Protein AF-A0A7C2B8Q5-F1 (afdb_monomer_lite)

Foldseek 3Di:
DDLVLLLVLLVVQLVCLVVDDPVLNVLVLVLLVQLLVLLVVLLVQLCVQLVDDDRQLVSLLVSLLVSLVSLVVSLVVSVVSDDPSNSVSSPVVSVVSNVLSVCSVVVPPVSNVCSVVVSVSSVSSSVSSVVRNVD

pLDDT: mean 74.03, std 10.32, range [45.94, 89.06]

Structure (mmCIF, N/CA/C/O backbone):
data_AF-A0A7C2B8Q5-F1
#
_entry.id   AF-A0A7C2B8Q5-F1
#
loop_
_atom_site.group_PDB
_atom_site.id
_atom_site.type_symbol
_atom_site.label_atom_id
_atom_site.label_alt_id
_atom_site.label_comp_id
_atom_site.label_asym_id
_atom_site.label_entity_id
_atom_site.label_seq_id
_atom_site.pdbx_PDB_ins_code
_atom_site.Cartn_x
_atom_site.Cartn_y
_atom_site.Cartn_z
_atom_site.occupancy
_atom_site.B_iso_or_equiv
_atom_site.auth_seq_id
_atom_site.auth_comp_id
_atom_site.auth_asym_id
_atom_site.auth_atom_id
_atom_site.pdbx_PDB_model_num
ATOM 1 N N . MET A 1 1 ? 10.784 12.746 4.160 1.00 52.09 1 MET A N 1
ATOM 2 C CA . MET A 1 1 ? 10.184 11.591 4.860 1.00 52.09 1 MET A CA 1
ATOM 3 C C . MET A 1 1 ? 10.426 10.365 4.010 1.00 52.09 1 MET A C 1
ATOM 5 O O . MET A 1 1 ? 9.888 10.280 2.911 1.00 52.09 1 MET A O 1
ATOM 9 N N . ASP A 1 2 ? 11.326 9.531 4.482 1.00 61.84 2 ASP A N 1
ATOM 10 C CA . ASP A 1 2 ? 11.703 8.234 3.935 1.00 61.84 2 ASP A CA 1
ATOM 11 C C . ASP A 1 2 ? 10.644 7.167 4.276 1.00 61.84 2 ASP A C 1
ATOM 13 O O . ASP A 1 2 ? 9.681 7.418 5.007 1.00 61.84 2 ASP A O 1
ATOM 17 N N . ILE A 1 3 ? 10.801 5.972 3.712 1.00 58.88 3 ILE A N 1
ATOM 18 C CA . ILE A 1 3 ? 9.930 4.818 3.981 1.00 58.88 3 ILE A CA 1
ATOM 19 C C . ILE A 1 3 ? 10.077 4.294 5.410 1.00 58.88 3 ILE A C 1
ATOM 21 O O . ILE A 1 3 ? 9.139 3.707 5.951 1.00 58.88 3 ILE A O 1
ATOM 25 N N . GLU A 1 4 ? 11.192 4.586 6.073 1.00 61.72 4 GLU A N 1
ATOM 26 C CA . GLU A 1 4 ? 11.342 4.297 7.497 1.00 61.72 4 GLU A CA 1
ATOM 27 C C . GLU A 1 4 ? 10.398 5.165 8.346 1.00 61.72 4 GLU A C 1
ATOM 29 O O . GLU A 1 4 ? 9.730 4.651 9.245 1.00 61.72 4 GLU A O 1
ATOM 34 N N . GLY A 1 5 ? 10.209 6.441 7.989 1.00 68.19 5 GLY A N 1
ATOM 35 C CA . GLY A 1 5 ? 9.168 7.287 8.578 1.00 68.19 5 GLY A CA 1
ATOM 36 C C . GLY A 1 5 ? 7.751 6.737 8.369 1.00 68.19 5 GLY A C 1
ATOM 37 O O . GLY A 1 5 ? 6.936 6.771 9.291 1.00 68.19 5 GLY A O 1
ATOM 38 N N . LEU A 1 6 ? 7.462 6.151 7.199 1.00 64.94 6 LEU A N 1
ATOM 39 C CA . LEU A 1 6 ? 6.192 5.451 6.952 1.00 64.94 6 LEU A CA 1
ATOM 40 C C . LEU A 1 6 ? 6.037 4.244 7.885 1.00 64.94 6 LEU A C 1
ATOM 42 O O . LEU A 1 6 ? 5.012 4.108 8.550 1.00 64.94 6 LEU A O 1
ATOM 46 N N . ARG A 1 7 ? 7.064 3.397 7.997 1.00 65.81 7 ARG A N 1
ATOM 47 C CA . ARG A 1 7 ? 7.061 2.229 8.892 1.00 65.81 7 ARG A CA 1
ATOM 48 C C . ARG A 1 7 ? 6.865 2.605 10.356 1.00 65.81 7 ARG A C 1
ATOM 50 O O . ARG A 1 7 ? 6.158 1.893 11.066 1.00 65.81 7 ARG A O 1
ATOM 57 N N . GLN A 1 8 ? 7.449 3.711 10.812 1.00 71.44 8 GLN A N 1
ATOM 58 C CA . GLN A 1 8 ? 7.247 4.204 12.174 1.00 71.44 8 GLN A CA 1
ATOM 59 C C . GLN A 1 8 ? 5.809 4.671 12.415 1.00 71.44 8 GLN A C 1
ATOM 61 O O . GLN A 1 8 ? 5.236 4.315 13.442 1.00 71.44 8 GLN A O 1
ATOM 66 N N . ILE A 1 9 ? 5.199 5.388 11.462 1.00 71.38 9 ILE A N 1
ATOM 67 C CA . ILE A 1 9 ? 3.776 5.767 11.532 1.00 71.38 9 ILE A CA 1
ATOM 68 C C . ILE A 1 9 ? 2.900 4.513 11.614 1.00 71.38 9 ILE A C 1
ATOM 70 O O . ILE A 1 9 ? 2.015 4.441 12.463 1.00 71.38 9 ILE A O 1
ATOM 74 N N . PHE A 1 10 ? 3.195 3.501 10.794 1.00 67.06 10 PHE A N 1
ATOM 75 C CA . PHE A 1 10 ? 2.520 2.206 10.850 1.00 67.06 10 PHE A CA 1
ATOM 76 C C . PHE A 1 10 ? 2.675 1.539 12.219 1.00 67.06 10 PHE A C 1
ATOM 78 O O . PHE A 1 10 ? 1.675 1.238 12.858 1.00 67.06 10 PHE A O 1
ATOM 85 N N . ARG A 1 11 ? 3.899 1.372 12.730 1.00 68.44 11 ARG A N 1
ATOM 86 C CA . ARG A 1 11 ? 4.138 0.783 14.062 1.00 68.44 11 ARG A CA 1
ATOM 87 C C . ARG A 1 11 ? 3.438 1.551 15.186 1.00 68.44 11 ARG A C 1
ATOM 89 O O . ARG A 1 11 ? 2.948 0.939 16.132 1.00 68.44 11 ARG A O 1
ATOM 96 N N . PHE A 1 12 ? 3.377 2.876 15.089 1.00 73.81 12 PHE A N 1
ATOM 97 C CA . PHE A 1 12 ? 2.726 3.724 16.083 1.00 73.81 12 PHE A CA 1
ATOM 98 C C . PHE A 1 12 ? 1.194 3.619 16.043 1.00 73.81 12 PHE A C 1
ATOM 100 O O . PHE A 1 12 ? 0.550 3.517 17.081 1.00 73.81 12 PHE A O 1
ATOM 107 N N . GLU A 1 13 ? 0.590 3.588 14.857 1.00 68.94 13 GLU A N 1
ATOM 108 C CA . GLU A 1 13 ? -0.845 3.310 14.693 1.00 68.94 13 GLU A CA 1
ATOM 109 C C . GLU A 1 13 ? -1.229 1.948 15.281 1.00 68.94 13 GLU A C 1
ATOM 111 O O . GLU A 1 13 ? -2.262 1.794 15.934 1.00 68.94 13 GLU A O 1
ATOM 116 N N . VAL A 1 14 ? -0.351 0.965 15.098 1.00 63.38 14 VAL A N 1
ATOM 117 C CA . VAL A 1 14 ? -0.533 -0.409 15.571 1.00 63.38 14 VAL A CA 1
ATOM 118 C C . VAL A 1 14 ? -0.438 -0.508 17.078 1.00 63.38 14 VAL A C 1
ATOM 120 O O . VAL A 1 14 ? -1.266 -1.173 17.693 1.00 63.38 14 VAL A O 1
ATOM 123 N N . SER A 1 15 ? 0.519 0.174 17.705 1.00 67.19 15 SER A N 1
ATOM 124 C CA . SER A 1 15 ? 0.621 0.167 19.167 1.00 67.19 15 SER A CA 1
ATOM 125 C C . SER A 1 15 ? -0.621 0.775 19.828 1.00 67.19 15 SER A C 1
ATOM 127 O O . SER A 1 15 ? -1.020 0.357 20.916 1.00 67.19 15 SER A O 1
ATOM 129 N N . ARG A 1 16 ? -1.297 1.707 19.145 1.00 72.19 16 ARG A N 1
ATOM 130 C CA . ARG A 1 16 ? -2.549 2.320 19.609 1.00 72.19 16 ARG A CA 1
ATOM 131 C C . ARG A 1 16 ? -3.785 1.449 19.375 1.00 72.19 16 ARG A C 1
ATOM 133 O O . ARG A 1 16 ? -4.798 1.661 20.042 1.00 72.19 16 ARG A O 1
ATOM 140 N N . TYR A 1 17 ? -3.698 0.441 18.505 1.00 67.81 17 TYR A N 1
ATOM 141 C CA . TYR A 1 17 ? -4.804 -0.459 18.163 1.00 67.81 17 TYR A CA 1
ATOM 142 C C . TYR A 1 17 ? -5.418 -1.145 19.394 1.00 67.81 17 TYR A C 1
ATOM 144 O O . TYR A 1 17 ? -6.642 -1.216 19.521 1.00 67.81 17 TYR A O 1
ATOM 152 N N . ALA A 1 18 ? -4.590 -1.578 20.351 1.00 67.75 18 ALA A N 1
ATOM 153 C CA . ALA A 1 18 ? -5.044 -2.229 21.584 1.00 67.75 18 ALA A CA 1
ATOM 154 C C . ALA A 1 18 ? -6.014 -1.358 22.410 1.00 67.75 18 ALA A C 1
ATOM 156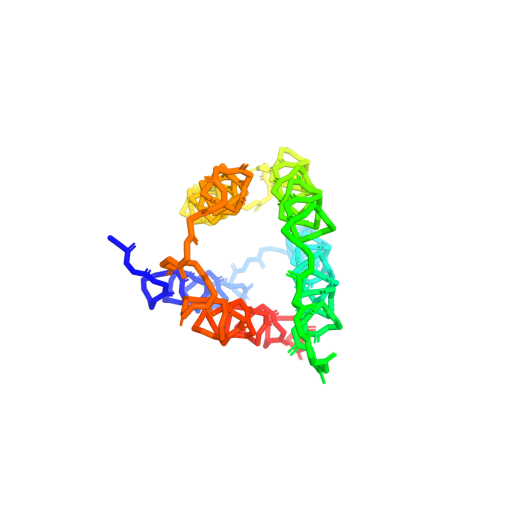 O O . ALA A 1 18 ? -6.924 -1.886 23.048 1.00 67.75 18 ALA A O 1
ATOM 157 N N . TYR A 1 19 ? -5.863 -0.033 22.327 1.00 73.81 19 TYR A N 1
ATOM 158 C CA . TYR A 1 19 ? -6.623 0.966 23.084 1.00 73.81 19 TYR A CA 1
ATOM 159 C C . TYR A 1 19 ? -7.823 1.535 22.313 1.00 73.81 19 TYR A C 1
ATOM 161 O O . TYR A 1 19 ? -8.444 2.499 22.757 1.00 73.81 19 TYR A O 1
ATOM 169 N N . THR A 1 20 ? -8.134 0.972 21.143 1.00 74.88 20 THR A N 1
ATOM 170 C CA . THR A 1 20 ? -9.243 1.424 20.294 1.00 74.88 20 THR A CA 1
ATOM 171 C C . THR A 1 20 ? -10.517 0.637 20.622 1.00 74.88 20 THR A C 1
ATOM 173 O O . THR A 1 20 ? -10.444 -0.538 20.993 1.00 74.88 20 THR A O 1
ATOM 176 N N . ASP A 1 21 ? -11.689 1.261 20.503 1.00 82.88 21 ASP A N 1
ATOM 177 C CA . ASP A 1 21 ? -12.978 0.593 20.710 1.00 82.88 21 ASP A CA 1
ATOM 178 C C . ASP A 1 21 ? -13.213 -0.539 19.686 1.00 82.88 21 ASP A C 1
ATOM 180 O O . ASP A 1 21 ? -12.671 -0.519 18.578 1.00 82.88 21 ASP A O 1
ATOM 184 N N . GLU A 1 22 ? -14.004 -1.552 20.055 1.00 79.62 22 GLU A N 1
ATOM 185 C CA . GLU A 1 22 ? -14.200 -2.767 19.241 1.00 79.62 22 GLU A CA 1
ATOM 186 C C . GLU A 1 22 ? -14.828 -2.491 17.864 1.00 79.62 22 GLU A C 1
ATOM 188 O O . GLU A 1 22 ? -14.465 -3.121 16.866 1.00 79.62 22 GLU A O 1
ATOM 193 N N . GLU A 1 23 ? -15.721 -1.506 17.766 1.00 79.19 23 GLU A N 1
ATOM 194 C CA . GLU A 1 23 ? -16.351 -1.152 16.493 1.00 79.19 23 GLU A CA 1
ATOM 195 C C . GLU A 1 23 ? -15.333 -0.533 15.522 1.00 79.19 23 GLU A C 1
ATOM 197 O O . GLU A 1 23 ? -15.275 -0.878 14.334 1.00 79.19 23 GLU A O 1
ATOM 202 N N . ARG A 1 24 ? -14.469 0.347 16.030 1.00 77.50 24 ARG A N 1
ATOM 203 C CA . ARG A 1 24 ? -13.379 0.949 15.264 1.00 77.50 24 ARG A CA 1
ATOM 204 C C . ARG A 1 24 ? -12.276 -0.055 14.939 1.00 77.50 24 ARG A C 1
ATOM 206 O O . ARG A 1 24 ? -11.754 -0.021 13.824 1.00 77.50 24 ARG A O 1
ATOM 213 N N . LYS A 1 25 ? -11.975 -0.995 15.838 1.00 77.69 25 LYS A N 1
ATOM 214 C CA . LYS A 1 25 ? -11.049 -2.115 15.592 1.00 77.69 25 LYS A CA 1
ATOM 215 C C . LYS A 1 25 ? -11.465 -2.959 14.391 1.00 77.69 25 LYS A C 1
ATOM 217 O O . LYS A 1 25 ? -10.636 -3.247 13.528 1.00 77.69 25 LYS A O 1
ATOM 222 N N . LEU A 1 26 ? -12.750 -3.303 14.275 1.00 79.62 26 LEU A N 1
ATOM 223 C CA . LEU A 1 26 ? -13.276 -4.053 13.127 1.00 79.62 26 LEU A CA 1
ATOM 224 C C . LEU A 1 26 ? -13.100 -3.290 11.804 1.00 79.62 26 LEU A C 1
ATOM 226 O O . LEU A 1 26 ? -12.659 -3.870 10.806 1.00 79.62 26 LEU A O 1
ATOM 230 N N . LYS A 1 27 ? -13.393 -1.983 11.797 1.00 81.31 27 LYS A N 1
ATOM 231 C CA . LYS A 1 27 ? -13.216 -1.112 10.620 1.00 81.31 27 LYS A CA 1
ATOM 232 C C . LYS A 1 27 ? -11.738 -0.998 10.226 1.00 81.31 27 LYS A C 1
ATOM 234 O O . LYS A 1 27 ? -11.414 -1.153 9.049 1.00 81.31 27 LYS A O 1
ATOM 239 N N . LEU A 1 28 ? -10.848 -0.817 11.204 1.00 78.50 28 LEU A N 1
ATOM 240 C CA . LEU A 1 28 ? -9.397 -0.759 11.004 1.00 78.50 28 LEU A CA 1
ATOM 241 C C . LEU A 1 28 ? -8.827 -2.082 10.485 1.00 78.50 28 LEU A C 1
ATOM 243 O O . LEU A 1 28 ? -8.085 -2.076 9.508 1.00 78.50 28 LEU A O 1
ATOM 247 N N . ARG A 1 29 ? -9.220 -3.229 11.053 1.00 79.62 29 ARG A N 1
ATOM 248 C CA . ARG A 1 29 ? -8.803 -4.553 10.554 1.00 79.62 29 ARG A CA 1
ATOM 249 C C . ARG A 1 29 ? -9.185 -4.756 9.095 1.00 79.62 29 ARG A C 1
ATOM 251 O O . ARG A 1 29 ? -8.380 -5.269 8.319 1.00 79.62 29 ARG A O 1
ATOM 258 N N . LYS A 1 30 ? -10.402 -4.359 8.714 1.00 84.00 30 LYS A N 1
ATOM 259 C CA . LYS A 1 30 ? -10.857 -4.444 7.323 1.00 84.00 30 LYS A CA 1
ATOM 260 C C . LYS A 1 30 ? -10.018 -3.546 6.410 1.00 84.00 30 LYS A C 1
ATOM 262 O O . LYS A 1 30 ? -9.571 -4.020 5.370 1.00 84.00 30 LYS A O 1
ATOM 267 N N . ALA A 1 31 ? -9.773 -2.302 6.822 1.00 82.81 31 ALA A N 1
ATOM 268 C CA . ALA A 1 31 ? -8.945 -1.357 6.077 1.00 82.81 31 ALA A CA 1
ATOM 269 C C . ALA A 1 31 ? -7.515 -1.886 5.884 1.00 82.81 31 ALA A C 1
ATOM 271 O O . ALA A 1 31 ? -7.039 -1.991 4.756 1.00 82.81 31 ALA A O 1
ATOM 272 N N . TYR A 1 32 ? -6.855 -2.302 6.967 1.00 81.38 32 TYR A N 1
ATOM 273 C CA . TYR A 1 32 ? -5.477 -2.785 6.918 1.00 81.38 32 TYR A CA 1
ATOM 274 C C . TYR A 1 32 ? -5.317 -4.045 6.078 1.00 81.38 32 TYR A C 1
ATOM 276 O O . TYR A 1 32 ? -4.392 -4.101 5.276 1.00 81.38 32 TYR A O 1
ATOM 284 N N . ARG A 1 33 ? -6.239 -5.013 6.172 1.00 83.19 33 ARG A N 1
ATOM 285 C CA . ARG A 1 33 ? -6.204 -6.211 5.313 1.00 83.19 33 ARG A CA 1
ATOM 286 C C . ARG A 1 33 ? -6.288 -5.865 3.830 1.00 83.19 33 ARG A C 1
ATOM 288 O O . ARG A 1 33 ? -5.598 -6.473 3.019 1.00 83.19 33 ARG A O 1
ATOM 295 N N . GLN A 1 34 ? -7.136 -4.907 3.473 1.00 85.88 34 GLN A N 1
ATOM 296 C CA . GLN A 1 34 ? -7.346 -4.536 2.079 1.00 85.88 34 GLN A CA 1
ATOM 297 C C . GLN A 1 34 ? -6.151 -3.752 1.508 1.00 85.88 34 GLN A C 1
ATOM 299 O O . GLN A 1 34 ? -5.705 -4.005 0.385 1.00 85.88 34 GLN A O 1
ATOM 304 N N . ILE A 1 35 ? -5.572 -2.859 2.314 1.00 82.94 35 ILE A N 1
ATOM 305 C CA . ILE A 1 35 ? -4.342 -2.133 1.973 1.00 82.94 35 ILE A CA 1
ATOM 306 C C . ILE A 1 35 ? -3.164 -3.111 1.849 1.00 82.94 35 ILE A C 1
ATOM 308 O O . ILE A 1 35 ? -2.417 -3.058 0.875 1.00 82.94 35 ILE A O 1
ATOM 312 N N . GLU A 1 36 ? -3.026 -4.054 2.783 1.00 83.50 36 GLU A N 1
ATOM 313 C CA . GLU A 1 36 ? -2.003 -5.103 2.736 1.00 83.50 36 GLU A CA 1
ATOM 314 C C . GLU A 1 36 ? -2.144 -5.978 1.482 1.00 83.50 36 GLU A C 1
ATOM 316 O O . GLU A 1 36 ? -1.147 -6.259 0.819 1.00 83.50 36 GLU A O 1
ATOM 321 N N . ALA A 1 37 ? -3.367 -6.381 1.122 1.00 85.62 37 ALA A N 1
ATOM 322 C CA . ALA A 1 37 ? -3.627 -7.159 -0.088 1.00 85.62 37 ALA A CA 1
ATOM 323 C C . ALA A 1 37 ? -3.203 -6.400 -1.355 1.00 85.62 37 ALA A C 1
ATOM 325 O O . ALA A 1 37 ? -2.548 -6.976 -2.224 1.00 85.62 37 ALA A O 1
ATOM 326 N N . THR A 1 38 ? -3.500 -5.099 -1.420 1.00 85.81 38 THR A N 1
ATOM 327 C CA . THR A 1 38 ? -3.092 -4.223 -2.530 1.00 85.81 38 THR A CA 1
ATOM 328 C C . THR A 1 38 ? -1.570 -4.138 -2.642 1.00 85.81 38 THR A C 1
ATOM 330 O O . THR A 1 38 ? -1.009 -4.294 -3.729 1.00 85.81 38 THR A O 1
ATOM 333 N N . LEU A 1 39 ? -0.869 -3.951 -1.520 1.00 81.69 39 LEU A N 1
ATOM 334 C CA . LEU A 1 39 ? 0.595 -3.900 -1.514 1.00 81.69 39 LEU A CA 1
ATOM 335 C C . LEU A 1 39 ? 1.222 -5.253 -1.841 1.00 81.69 39 LEU A C 1
ATOM 337 O O . LEU A 1 39 ? 2.198 -5.309 -2.581 1.00 81.69 39 LEU A O 1
ATOM 341 N N . ARG A 1 40 ? 0.650 -6.351 -1.341 1.00 83.62 40 ARG A N 1
ATOM 342 C CA . ARG A 1 40 ? 1.105 -7.709 -1.652 1.00 83.62 40 ARG A CA 1
ATOM 343 C C . ARG A 1 40 ? 1.010 -7.994 -3.145 1.00 83.62 40 ARG A C 1
ATOM 345 O O . ARG A 1 40 ? 1.969 -8.514 -3.707 1.00 83.62 40 ARG A O 1
ATOM 352 N N . GLU A 1 41 ? -0.113 -7.656 -3.771 1.00 84.75 41 GLU A N 1
ATOM 353 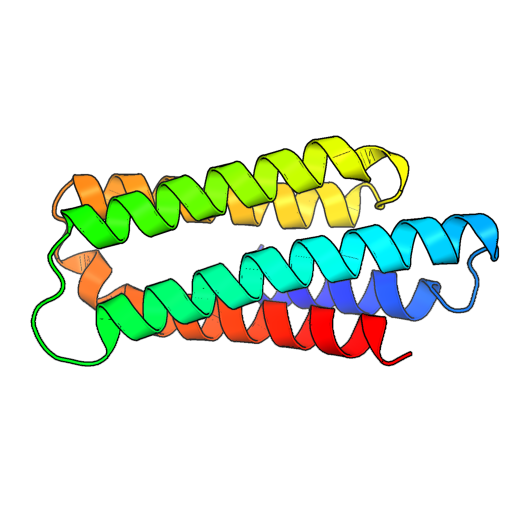C CA . GLU A 1 41 ? -0.272 -7.846 -5.212 1.00 84.75 41 GLU A CA 1
ATOM 354 C C . GLU A 1 41 ? 0.669 -6.931 -5.995 1.00 84.75 41 GLU A C 1
ATOM 356 O O . GLU A 1 41 ? 1.311 -7.389 -6.933 1.00 84.75 41 GLU A O 1
ATOM 361 N N . THR A 1 42 ? 0.850 -5.685 -5.554 1.00 80.81 42 THR A N 1
ATOM 362 C CA . THR A 1 42 ? 1.823 -4.756 -6.149 1.00 80.81 42 THR A CA 1
ATOM 363 C C . THR A 1 42 ? 3.239 -5.333 -6.124 1.00 80.81 42 THR A C 1
ATOM 365 O O . THR A 1 42 ? 3.892 -5.397 -7.160 1.00 80.81 42 THR A O 1
ATOM 368 N N . VAL A 1 43 ? 3.706 -5.823 -4.971 1.00 80.12 43 VAL A N 1
ATOM 369 C CA . VAL A 1 43 ? 5.033 -6.448 -4.851 1.00 80.12 43 VAL A CA 1
ATOM 370 C C . VAL A 1 43 ? 5.135 -7.692 -5.729 1.00 80.12 43 VAL A C 1
ATOM 372 O O . VAL A 1 43 ? 6.129 -7.857 -6.430 1.00 80.12 43 VAL A O 1
ATOM 375 N N . ARG A 1 44 ? 4.106 -8.550 -5.736 1.00 80.31 44 ARG A N 1
ATOM 376 C CA . ARG A 1 44 ? 4.078 -9.759 -6.571 1.00 80.31 44 ARG A CA 1
ATOM 377 C C . ARG A 1 44 ? 4.206 -9.413 -8.053 1.00 80.31 44 ARG A C 1
ATOM 379 O O . ARG A 1 44 ? 4.998 -10.034 -8.749 1.00 80.31 44 ARG A O 1
ATOM 386 N N . GLN A 1 45 ? 3.457 -8.421 -8.526 1.00 77.31 45 GLN A N 1
ATOM 387 C CA . GLN A 1 45 ? 3.491 -7.972 -9.917 1.00 77.31 45 GLN A CA 1
ATOM 388 C C . GLN A 1 45 ? 4.840 -7.340 -10.280 1.00 77.31 45 GLN A C 1
ATOM 390 O O . GLN A 1 45 ? 5.373 -7.622 -11.351 1.00 77.31 45 GLN A O 1
ATOM 395 N N . LEU A 1 46 ? 5.443 -6.560 -9.376 1.00 72.94 46 LEU A N 1
ATOM 396 C CA . LEU A 1 46 ? 6.785 -5.998 -9.568 1.00 72.94 46 LEU A CA 1
ATOM 397 C C . LEU A 1 46 ? 7.866 -7.088 -9.619 1.00 72.94 46 LEU A C 1
ATOM 399 O O . LEU A 1 46 ? 8.735 -7.046 -10.483 1.00 72.94 46 LEU A O 1
ATOM 403 N N . GLN A 1 47 ? 7.786 -8.098 -8.748 1.00 73.12 47 GLN A N 1
ATOM 404 C CA . GLN A 1 47 ? 8.705 -9.243 -8.739 1.00 73.12 47 GLN A CA 1
ATOM 405 C C . GLN A 1 47 ? 8.549 -10.126 -9.979 1.00 73.12 47 GLN A C 1
ATOM 407 O O . GLN A 1 47 ? 9.548 -10.560 -10.540 1.00 73.12 47 GLN A O 1
ATOM 412 N N . LEU A 1 48 ? 7.317 -10.373 -10.434 1.00 70.38 48 LEU A N 1
ATOM 413 C CA . LEU A 1 48 ? 7.063 -11.090 -11.688 1.00 70.38 48 LEU A CA 1
ATOM 414 C C . LEU A 1 48 ? 7.580 -10.304 -12.894 1.00 70.38 48 LEU A C 1
ATOM 416 O O . LEU A 1 48 ? 8.136 -10.896 -13.813 1.00 70.38 48 LEU A O 1
ATOM 420 N N . SER A 1 49 ? 7.445 -8.978 -12.858 1.00 64.31 49 SER A N 1
ATOM 421 C CA . SER A 1 49 ? 7.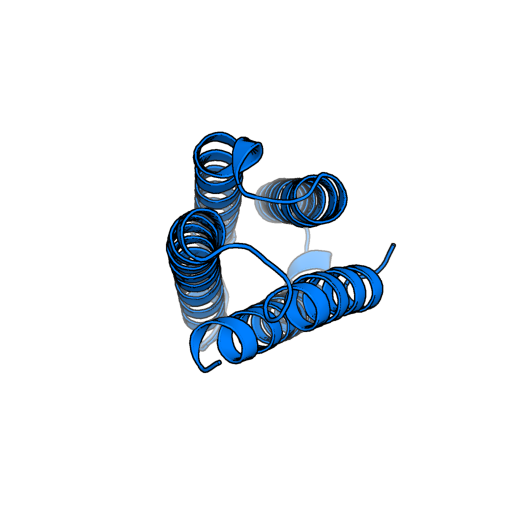973 -8.100 -13.900 1.00 64.31 49 SER A CA 1
ATOM 422 C C . SER A 1 49 ? 9.504 -8.044 -13.885 1.00 64.31 49 SER A C 1
ATOM 424 O O . SER A 1 49 ? 10.085 -7.900 -14.947 1.00 64.31 49 SER A O 1
ATOM 426 N N . GLY A 1 50 ? 10.163 -8.188 -12.724 1.00 55.53 50 GLY A N 1
ATOM 427 C CA . GLY A 1 50 ? 11.627 -8.116 -12.576 1.00 55.53 50 GLY A CA 1
ATOM 428 C C . GLY A 1 50 ? 12.380 -9.443 -12.429 1.00 55.53 50 GLY A C 1
ATOM 429 O O . GLY A 1 50 ? 13.602 -9.435 -12.312 1.00 55.53 50 GLY A O 1
ATOM 430 N N . GLY A 1 51 ? 11.685 -10.582 -12.424 1.00 46.38 51 GLY A N 1
ATOM 431 C CA . GLY A 1 51 ? 12.241 -11.886 -12.042 1.00 46.38 51 GLY A CA 1
ATOM 432 C C . GLY A 1 51 ? 12.976 -12.674 -13.132 1.00 46.38 51 GLY A C 1
ATOM 433 O O . GLY A 1 51 ? 13.425 -13.784 -12.855 1.00 46.38 51 GLY A O 1
ATOM 434 N N . GLY A 1 52 ? 13.117 -12.162 -14.358 1.00 45.94 52 GLY A N 1
ATOM 435 C CA . GLY A 1 52 ? 13.778 -12.926 -15.420 1.00 45.94 52 GLY A CA 1
ATOM 436 C C . GLY A 1 52 ? 13.941 -12.176 -16.735 1.00 45.94 52 GLY A C 1
ATOM 437 O O . GLY A 1 52 ? 13.105 -12.299 -17.621 1.00 45.94 52 GLY A O 1
ATOM 438 N N . GLY A 1 53 ? 15.059 -11.461 -16.886 1.00 52.00 53 GLY A N 1
ATOM 439 C CA . GLY A 1 53 ? 15.420 -10.792 -18.139 1.00 52.00 53 GLY A CA 1
ATOM 440 C C . GLY A 1 53 ? 14.632 -9.507 -18.415 1.00 52.00 53 GLY A C 1
ATOM 441 O O . GLY A 1 53 ? 13.618 -9.236 -17.786 1.00 52.00 53 GLY A O 1
ATOM 442 N N . TYR A 1 54 ? 15.179 -8.700 -19.328 1.00 51.88 54 TYR A N 1
ATOM 443 C CA . TYR A 1 54 ? 14.718 -7.380 -19.779 1.00 51.88 54 TYR A CA 1
ATOM 444 C C . TYR A 1 54 ? 13.224 -7.094 -19.529 1.00 51.88 54 TYR A C 1
ATOM 446 O O . TYR A 1 54 ? 12.354 -7.673 -20.179 1.00 51.88 54 TYR A O 1
ATOM 454 N N . ILE A 1 55 ? 12.934 -6.176 -18.602 1.00 57.62 55 ILE A N 1
ATOM 455 C CA . ILE A 1 55 ? 11.566 -5.750 -18.289 1.00 57.62 55 ILE A CA 1
ATOM 456 C C . ILE A 1 55 ? 11.118 -4.775 -19.379 1.00 57.62 55 ILE A C 1
ATOM 458 O O . ILE A 1 55 ? 11.734 -3.716 -19.524 1.00 57.62 55 ILE A O 1
ATOM 462 N N . PRO A 1 56 ? 10.046 -5.052 -20.135 1.00 63.84 56 PRO A N 1
ATOM 463 C CA . PRO A 1 56 ? 9.485 -4.038 -21.004 1.00 63.84 56 PRO A CA 1
ATOM 464 C C . PRO A 1 56 ? 8.883 -2.931 -20.123 1.00 63.84 56 PRO A C 1
ATOM 466 O O . PRO A 1 56 ? 8.066 -3.195 -19.240 1.00 63.84 56 PRO A O 1
ATOM 469 N N . TYR A 1 57 ? 9.285 -1.682 -20.361 1.00 66.06 57 TYR A N 1
ATOM 470 C CA . TYR A 1 57 ? 8.842 -0.520 -19.580 1.00 66.06 57 TYR A CA 1
ATOM 471 C C . TYR A 1 57 ? 7.303 -0.354 -19.563 1.00 66.06 57 TYR A C 1
ATOM 473 O O . TYR A 1 57 ? 6.740 0.094 -18.569 1.00 66.06 57 TYR A O 1
ATOM 481 N N . GLY A 1 58 ? 6.596 -0.780 -20.619 1.00 68.88 58 GLY A N 1
ATOM 482 C CA . GLY A 1 58 ? 5.129 -0.691 -20.722 1.00 68.88 58 GLY A CA 1
ATOM 483 C C . GLY A 1 58 ? 4.364 -1.436 -19.610 1.00 68.88 58 GLY A C 1
ATOM 484 O O . GLY A 1 58 ? 3.698 -0.783 -18.807 1.00 68.88 58 GLY A O 1
ATOM 485 N N . PRO A 1 59 ? 4.476 -2.774 -19.507 1.00 75.88 59 PRO A N 1
ATOM 486 C CA . PRO A 1 59 ? 3.861 -3.565 -18.437 1.00 75.88 59 PRO A CA 1
ATOM 487 C C . PRO A 1 59 ? 4.193 -3.069 -17.025 1.00 75.88 59 PRO A C 1
ATOM 489 O O . PRO A 1 59 ? 3.326 -3.027 -16.155 1.00 75.88 59 PRO A O 1
ATOM 492 N N . LEU A 1 60 ? 5.434 -2.636 -16.794 1.00 74.50 60 LEU A N 1
ATOM 493 C CA . LEU A 1 60 ? 5.847 -2.106 -15.498 1.00 74.50 60 LEU A CA 1
ATOM 494 C C . LEU A 1 60 ? 5.144 -0.781 -15.159 1.00 74.50 60 LEU A C 1
ATOM 496 O O . LEU A 1 60 ? 4.692 -0.585 -14.028 1.00 74.50 60 LEU A O 1
ATOM 500 N N . ALA A 1 61 ? 5.021 0.122 -16.135 1.00 77.19 61 ALA A N 1
ATOM 501 C CA . ALA A 1 61 ? 4.294 1.374 -15.966 1.00 77.19 61 ALA A CA 1
ATOM 502 C C . ALA A 1 61 ? 2.808 1.120 -15.666 1.00 77.19 61 ALA A C 1
ATOM 504 O O . ALA A 1 61 ? 2.228 1.796 -14.816 1.00 77.19 61 ALA A O 1
ATOM 505 N N . GLU A 1 62 ? 2.198 0.123 -16.310 1.00 82.50 62 GLU A N 1
ATOM 506 C CA . GLU A 1 62 ? 0.811 -0.269 -16.042 1.00 82.50 62 GLU A CA 1
ATOM 507 C C . GLU A 1 62 ? 0.620 -0.814 -14.626 1.00 82.50 62 GLU A C 1
ATOM 509 O O . GLU A 1 62 ? -0.311 -0.385 -13.939 1.00 82.50 62 GLU A O 1
ATOM 514 N N . VAL A 1 63 ? 1.522 -1.687 -14.162 1.00 81.88 63 VAL A N 1
ATOM 515 C CA . VAL A 1 63 ? 1.507 -2.211 -12.787 1.00 81.88 63 VAL A CA 1
ATOM 516 C C . VAL A 1 63 ? 1.565 -1.059 -11.786 1.00 81.88 63 VAL A C 1
ATOM 518 O O . VAL A 1 63 ? 0.712 -0.963 -10.906 1.00 81.88 63 VAL A O 1
ATOM 521 N N . LEU A 1 64 ? 2.503 -0.125 -11.956 1.00 81.81 64 LEU A N 1
ATOM 522 C CA . LEU A 1 64 ? 2.650 1.022 -11.057 1.00 81.81 64 LEU A CA 1
ATOM 523 C C . LEU A 1 64 ? 1.428 1.955 -11.094 1.00 81.81 64 LEU A C 1
ATOM 525 O O . LEU A 1 64 ? 0.941 2.365 -10.038 1.00 81.81 64 LEU A O 1
ATOM 529 N N . ALA A 1 65 ? 0.871 2.236 -12.280 1.00 84.62 65 ALA A N 1
ATOM 530 C CA . ALA A 1 65 ? -0.365 3.013 -12.423 1.00 84.62 65 ALA A CA 1
ATOM 531 C C . ALA A 1 65 ? -1.561 2.333 -11.746 1.00 84.62 65 ALA A C 1
ATOM 533 O O . ALA A 1 65 ? -2.419 2.997 -11.158 1.00 84.62 65 ALA A O 1
ATOM 534 N N . GLN A 1 66 ? -1.685 1.014 -11.888 1.00 87.75 66 GLN A N 1
ATOM 535 C CA . GLN A 1 66 ? -2.770 0.252 -11.285 1.00 87.75 66 GLN A CA 1
ATOM 536 C C . GLN A 1 66 ? -2.640 0.247 -9.763 1.00 87.75 66 G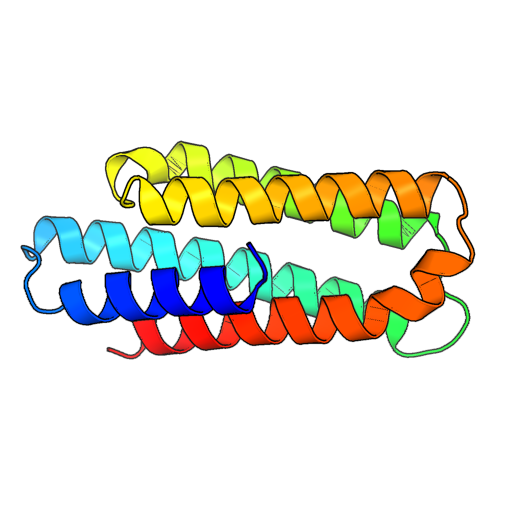LN A C 1
ATOM 538 O O . GLN A 1 66 ? -3.611 0.559 -9.074 1.00 87.75 66 GLN A O 1
ATOM 543 N N . SER A 1 67 ? -1.444 -0.013 -9.244 1.00 84.88 67 SER A N 1
ATOM 544 C CA . SER A 1 67 ? -1.149 0.005 -7.813 1.00 84.88 67 SER A CA 1
ATOM 545 C C . SER A 1 67 ? -1.395 1.374 -7.185 1.00 84.88 67 SER A C 1
ATOM 547 O O . SER A 1 67 ? -2.035 1.460 -6.136 1.00 84.88 67 SER A O 1
ATOM 549 N N . ALA A 1 68 ? -0.973 2.459 -7.843 1.00 86.56 68 ALA A N 1
ATOM 550 C CA . ALA A 1 68 ? -1.222 3.819 -7.371 1.00 86.56 68 ALA A CA 1
ATOM 551 C C . ALA A 1 68 ? -2.725 4.130 -7.273 1.00 86.56 68 ALA A C 1
ATOM 553 O O . ALA A 1 68 ? -3.177 4.678 -6.261 1.00 86.56 68 ALA A O 1
ATOM 554 N N . ARG A 1 69 ? -3.504 3.735 -8.295 1.00 89.06 69 ARG A N 1
ATOM 555 C CA . ARG A 1 69 ? -4.966 3.911 -8.344 1.00 89.06 69 ARG A CA 1
ATOM 556 C C . ARG A 1 69 ? -5.688 3.071 -7.298 1.00 89.06 69 ARG A C 1
ATOM 558 O O . ARG A 1 69 ? -6.582 3.583 -6.630 1.00 89.06 69 ARG A O 1
ATOM 565 N N . GLN A 1 70 ? -5.305 1.806 -7.138 1.00 89.00 70 GLN A N 1
ATOM 566 C CA . GLN A 1 70 ? -5.888 0.926 -6.126 1.00 89.00 70 GLN A CA 1
ATOM 567 C C . GLN A 1 70 ? -5.624 1.470 -4.722 1.00 89.00 70 GLN A C 1
ATOM 569 O O . GLN A 1 70 ? -6.561 1.622 -3.945 1.00 89.00 70 GLN A O 1
ATOM 574 N N . LEU A 1 71 ? -4.384 1.869 -4.427 1.00 86.50 71 LEU A N 1
ATOM 575 C CA . LEU A 1 71 ? -4.034 2.430 -3.125 1.00 86.50 71 LEU A CA 1
ATOM 576 C C . LEU A 1 71 ? -4.794 3.734 -2.831 1.00 86.50 71 LEU A C 1
ATOM 578 O O . LEU A 1 71 ? -5.284 3.919 -1.719 1.00 86.50 71 LEU A O 1
ATOM 582 N N . ALA A 1 72 ? -4.938 4.612 -3.828 1.00 87.25 72 ALA A N 1
ATOM 583 C CA . ALA A 1 72 ? -5.744 5.828 -3.714 1.00 87.25 72 ALA A CA 1
ATOM 584 C C . ALA A 1 72 ? -7.235 5.528 -3.472 1.00 87.25 72 ALA A C 1
ATOM 586 O O . ALA A 1 72 ? -7.872 6.193 -2.657 1.00 87.25 72 ALA A O 1
ATOM 587 N N . GLY A 1 73 ? -7.785 4.505 -4.132 1.00 88.44 73 GLY A N 1
ATOM 588 C CA . GLY A 1 73 ? -9.167 4.068 -3.927 1.00 88.44 73 GLY A CA 1
ATOM 589 C C . GLY A 1 73 ? -9.412 3.502 -2.526 1.00 88.44 73 GLY A C 1
ATOM 590 O O . GLY A 1 73 ? -10.411 3.839 -1.890 1.00 88.44 73 GLY A O 1
ATOM 591 N N . GLU A 1 74 ? -8.487 2.690 -2.009 1.00 86.88 74 GLU A N 1
ATOM 592 C CA . GLU A 1 74 ? -8.588 2.170 -0.640 1.00 86.88 74 GLU A CA 1
ATOM 593 C C . GLU A 1 74 ? -8.434 3.285 0.405 1.00 86.88 74 GLU A C 1
ATOM 595 O O . GLU A 1 74 ? -9.133 3.292 1.419 1.00 86.88 74 GLU A O 1
ATOM 600 N N . LEU A 1 75 ? -7.579 4.275 0.138 1.00 86.62 75 LEU A N 1
ATOM 601 C CA . LEU A 1 75 ? -7.450 5.468 0.973 1.00 86.62 75 LEU A CA 1
ATOM 602 C C . LEU A 1 75 ? -8.750 6.249 1.090 1.00 86.62 75 LEU A C 1
ATOM 604 O O . LEU A 1 75 ? -9.130 6.608 2.200 1.00 86.62 75 LEU A O 1
ATOM 608 N N . ASP A 1 76 ? -9.419 6.512 -0.030 1.00 87.94 76 ASP A N 1
ATOM 609 C CA . ASP A 1 76 ? -10.680 7.253 -0.035 1.00 87.94 76 ASP A CA 1
ATOM 610 C C . ASP A 1 76 ? -11.780 6.470 0.696 1.00 87.94 76 ASP A C 1
ATOM 612 O O . ASP A 1 76 ? -12.462 6.995 1.578 1.00 87.94 76 ASP A O 1
ATOM 616 N N . ARG A 1 77 ? -11.857 5.158 0.435 1.00 87.69 77 ARG A N 1
ATOM 617 C CA . ARG A 1 77 ? -12.815 4.248 1.074 1.00 87.69 77 ARG A CA 1
ATOM 618 C C . ARG A 1 77 ? -12.640 4.147 2.590 1.00 87.69 77 ARG A C 1
ATOM 620 O O . ARG A 1 77 ? -13.636 4.041 3.307 1.00 87.69 77 ARG A O 1
ATOM 627 N N . TYR A 1 78 ? -11.403 4.143 3.087 1.00 84.88 78 TYR A N 1
ATOM 628 C CA . TYR A 1 78 ? -11.104 3.941 4.509 1.00 84.88 78 TYR A CA 1
ATOM 629 C C . TYR A 1 78 ? -10.659 5.206 5.245 1.00 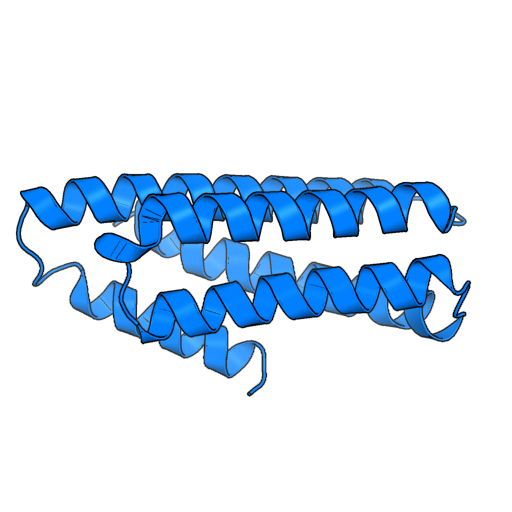84.88 78 TYR A C 1
ATOM 631 O O . TYR A 1 78 ? -10.321 5.138 6.428 1.00 84.88 78 TYR A O 1
ATOM 639 N N . ARG A 1 79 ? -10.723 6.373 4.596 1.00 84.31 79 ARG A N 1
ATOM 640 C CA . ARG A 1 79 ? -10.249 7.655 5.136 1.00 84.31 79 ARG A CA 1
ATOM 641 C C . ARG A 1 79 ? -10.809 7.995 6.515 1.00 84.31 79 ARG A C 1
ATOM 643 O O . ARG A 1 79 ? -10.109 8.587 7.326 1.00 84.31 79 ARG A O 1
ATOM 650 N N . SER A 1 80 ? -12.067 7.641 6.769 1.00 83.75 80 SER A N 1
ATOM 651 C CA . SER A 1 80 ? -12.757 7.901 8.038 1.00 83.75 80 SER A CA 1
ATOM 652 C C . SER A 1 80 ? -12.357 6.948 9.168 1.00 83.75 80 SER A C 1
ATOM 654 O O . SER A 1 80 ? -12.560 7.269 10.337 1.00 83.75 80 SER A O 1
ATOM 656 N N . ALA A 1 81 ? -11.807 5.778 8.836 1.00 80.81 81 ALA A N 1
ATOM 657 C CA . ALA A 1 81 ? -11.349 4.789 9.806 1.00 80.81 81 ALA A CA 1
ATOM 658 C C . ALA A 1 81 ? -9.874 4.999 10.179 1.00 80.81 81 ALA A C 1
ATOM 660 O O . ALA A 1 81 ? -9.507 4.841 11.345 1.00 80.81 81 ALA A O 1
ATOM 661 N N . LEU A 1 82 ? -9.049 5.356 9.191 1.00 81.69 82 LEU A N 1
ATOM 662 C CA . LEU A 1 82 ? -7.612 5.579 9.334 1.00 81.69 82 LEU A CA 1
ATOM 663 C C . LEU A 1 82 ? -7.316 6.911 10.035 1.00 81.69 82 LEU A C 1
ATOM 665 O O . LEU A 1 82 ? -8.084 7.869 9.934 1.00 81.69 82 LEU A O 1
ATOM 669 N N . SER A 1 83 ? -6.178 7.005 10.722 1.00 81.38 83 SER A N 1
ATOM 670 C CA . SER A 1 83 ? -5.733 8.298 11.241 1.00 81.38 83 SER A CA 1
ATOM 671 C C . SER A 1 83 ? -5.251 9.240 10.136 1.00 81.38 83 SER A C 1
ATOM 673 O O . SER A 1 83 ? -4.839 8.796 9.058 1.00 81.38 83 SER A O 1
ATOM 675 N N . PRO A 1 84 ? -5.235 10.558 10.397 1.00 81.62 84 PRO A N 1
ATOM 676 C CA . PRO A 1 84 ? -4.667 11.534 9.473 1.00 81.62 84 PRO A CA 1
ATOM 677 C C . PRO A 1 84 ? -3.210 11.236 9.095 1.00 81.62 84 PRO A C 1
ATOM 679 O O . PRO A 1 84 ? -2.795 11.509 7.970 1.00 81.62 84 PRO A O 1
ATOM 682 N N . GLU A 1 85 ? -2.418 10.690 10.015 1.00 80.00 85 GLU A N 1
ATOM 683 C CA . GLU A 1 85 ? -1.027 10.295 9.789 1.00 80.00 85 GLU A CA 1
ATOM 684 C C . GLU A 1 85 ? -0.953 9.128 8.804 1.00 80.00 85 GLU A C 1
ATOM 686 O O . GLU A 1 85 ? -0.191 9.189 7.840 1.00 80.00 85 GLU A O 1
ATOM 691 N N . MET A 1 86 ? -1.800 8.115 8.994 1.00 77.12 86 MET A N 1
ATOM 692 C CA . MET A 1 86 ? -1.890 6.951 8.117 1.00 77.12 86 MET A CA 1
ATOM 693 C C . MET A 1 86 ? -2.377 7.323 6.712 1.00 77.12 86 MET A C 1
ATOM 695 O O . MET A 1 86 ? -1.819 6.880 5.707 1.00 77.12 86 MET A O 1
ATOM 699 N N . VAL A 1 87 ? -3.381 8.198 6.625 1.00 84.88 87 VAL A N 1
ATOM 700 C CA . VAL A 1 87 ? -3.873 8.722 5.345 1.00 84.88 87 VAL A CA 1
ATOM 701 C C . VAL A 1 87 ? -2.764 9.483 4.619 1.00 84.88 87 VAL A C 1
ATOM 703 O O . VAL A 1 87 ? -2.553 9.264 3.429 1.00 84.88 87 VAL A O 1
ATOM 706 N N . ARG A 1 88 ? -2.014 10.342 5.322 1.00 83.00 88 ARG A N 1
ATOM 707 C CA . ARG A 1 88 ? -0.874 11.076 4.744 1.00 83.00 88 ARG A CA 1
ATOM 708 C C . ARG A 1 88 ? 0.236 10.138 4.274 1.00 83.00 88 ARG A C 1
ATOM 710 O O . ARG A 1 88 ? 0.776 10.331 3.186 1.00 83.00 88 ARG A O 1
ATOM 717 N N . ALA A 1 89 ? 0.547 9.124 5.075 1.00 79.00 89 ALA A N 1
ATOM 718 C CA . ALA A 1 89 ? 1.539 8.102 4.781 1.00 79.00 89 ALA A CA 1
ATOM 719 C C . ALA A 1 89 ? 1.214 7.347 3.480 1.00 79.00 89 ALA A C 1
ATOM 721 O O . ALA A 1 89 ? 2.005 7.318 2.537 1.00 79.00 89 ALA A O 1
ATOM 722 N N . LEU A 1 90 ? 0.008 6.795 3.395 1.00 82.06 90 LEU A N 1
ATOM 723 C CA . LEU A 1 90 ? -0.450 6.040 2.234 1.00 82.06 90 LEU A CA 1
ATOM 724 C C . LEU A 1 90 ? -0.647 6.927 0.995 1.00 82.06 90 LEU A C 1
ATOM 726 O O . LEU A 1 90 ? -0.326 6.502 -0.113 1.00 82.06 90 LEU A O 1
ATOM 730 N N . ALA A 1 91 ? -1.128 8.165 1.157 1.00 84.81 91 ALA A N 1
ATOM 731 C CA . ALA A 1 91 ? -1.258 9.109 0.044 1.00 84.81 91 ALA A CA 1
ATOM 732 C C . ALA A 1 91 ? 0.109 9.432 -0.569 1.00 84.81 91 ALA A C 1
ATOM 734 O O . ALA A 1 91 ? 0.248 9.511 -1.789 1.00 84.81 91 ALA A O 1
ATOM 735 N N . LYS A 1 92 ? 1.139 9.554 0.275 1.00 83.44 92 LYS A N 1
ATOM 736 C CA . LYS A 1 92 ? 2.510 9.731 -0.188 1.00 83.44 92 LYS A CA 1
ATOM 737 C C . LYS A 1 92 ? 3.015 8.512 -0.960 1.00 83.44 92 LYS A C 1
ATOM 739 O O . LYS A 1 92 ? 3.613 8.690 -2.015 1.00 83.44 92 LYS A O 1
ATOM 744 N N . LEU A 1 93 ? 2.742 7.303 -0.473 1.00 81.25 93 LEU A N 1
ATOM 745 C CA . LEU A 1 93 ? 3.099 6.070 -1.176 1.00 81.25 93 LEU A CA 1
ATOM 746 C C . LEU A 1 93 ? 2.419 5.979 -2.553 1.00 81.25 93 LEU A C 1
ATOM 748 O O . LEU A 1 93 ? 3.070 5.653 -3.540 1.00 81.25 93 LEU A O 1
ATOM 752 N N . SER A 1 94 ? 1.132 6.329 -2.642 1.00 84.75 94 SER A N 1
ATOM 753 C CA . SER A 1 94 ? 0.406 6.397 -3.920 1.00 84.75 94 SER A CA 1
ATOM 754 C C . SER A 1 94 ? 1.041 7.418 -4.875 1.00 84.75 94 SER A C 1
ATOM 756 O O . SER A 1 94 ? 1.260 7.110 -6.045 1.00 84.75 94 SER A O 1
ATOM 758 N N . ALA A 1 95 ? 1.427 8.599 -4.376 1.00 83.75 95 ALA A N 1
ATOM 759 C CA . ALA A 1 95 ? 2.132 9.603 -5.175 1.00 83.75 95 ALA A CA 1
ATOM 760 C C . ALA A 1 95 ? 3.507 9.117 -5.663 1.00 83.75 95 ALA A C 1
ATOM 762 O O . ALA A 1 95 ? 3.861 9.367 -6.812 1.00 83.75 95 ALA A O 1
ATOM 763 N N . GLN A 1 96 ? 4.256 8.394 -4.825 1.00 80.88 96 GLN A N 1
ATOM 764 C CA . GLN A 1 96 ? 5.519 7.772 -5.227 1.00 80.88 96 GLN A CA 1
ATOM 765 C C . GLN A 1 96 ? 5.280 6.751 -6.347 1.00 80.88 96 GLN A C 1
ATOM 767 O O . GLN A 1 96 ? 5.889 6.874 -7.402 1.00 80.88 96 GLN A O 1
ATOM 772 N N . LEU A 1 97 ? 4.331 5.822 -6.197 1.00 81.12 97 LEU A N 1
ATOM 773 C CA . LEU A 1 97 ? 3.982 4.856 -7.252 1.00 81.12 97 LEU A CA 1
ATOM 774 C C . LEU A 1 97 ? 3.629 5.536 -8.587 1.00 81.12 97 LEU A C 1
ATOM 776 O O . LEU A 1 97 ? 4.111 5.111 -9.637 1.00 81.12 97 LEU A O 1
ATOM 780 N N . SER A 1 98 ? 2.867 6.632 -8.550 1.00 83.00 98 SER A N 1
ATOM 781 C CA . SER A 1 98 ? 2.579 7.446 -9.740 1.00 83.00 98 SER A CA 1
ATOM 782 C C . SER A 1 98 ? 3.833 8.096 -10.334 1.00 83.00 98 SER A C 1
ATOM 784 O O . SER A 1 98 ? 3.990 8.141 -11.551 1.00 83.00 98 SER A O 1
ATOM 786 N N . GLN A 1 99 ? 4.748 8.590 -9.498 1.00 81.81 99 GLN A N 1
ATOM 787 C CA . GLN A 1 99 ? 6.001 9.186 -9.959 1.00 81.81 99 GLN A CA 1
ATOM 788 C C . GLN A 1 99 ? 6.915 8.148 -10.625 1.00 81.81 99 GLN A C 1
ATOM 790 O O . GLN A 1 99 ? 7.455 8.422 -11.697 1.00 81.81 99 GLN A O 1
ATOM 795 N N . ALA A 1 100 ? 7.049 6.948 -10.050 1.00 75.94 100 ALA A N 1
ATOM 796 C CA . ALA A 1 100 ? 7.786 5.869 -10.707 1.00 75.94 100 ALA A CA 1
ATOM 797 C C . ALA A 1 100 ? 7.142 5.493 -12.033 1.00 75.94 100 ALA A C 1
ATOM 799 O O . ALA A 1 100 ? 7.848 5.351 -13.022 1.00 75.94 100 ALA A O 1
ATOM 800 N N . GLN A 1 101 ? 5.812 5.405 -12.102 1.00 82.31 101 GLN A N 1
ATOM 801 C CA . GLN A 1 101 ? 5.127 5.142 -13.364 1.00 82.31 101 GLN A CA 1
ATOM 802 C C . GLN A 1 101 ? 5.487 6.165 -14.452 1.00 82.31 101 GLN A C 1
ATOM 804 O O . GLN A 1 101 ? 5.733 5.777 -15.597 1.00 82.31 101 GLN A O 1
ATOM 809 N N . GLN A 1 102 ? 5.544 7.455 -14.111 1.00 79.31 102 GLN A N 1
ATOM 810 C CA . GLN A 1 102 ? 5.944 8.508 -15.049 1.00 79.31 102 GLN A CA 1
ATOM 811 C C . GLN A 1 102 ? 7.390 8.328 -15.523 1.00 79.31 102 GLN A C 1
ATOM 813 O O . GLN A 1 102 ? 7.662 8.439 -16.716 1.00 79.31 102 GLN A O 1
ATOM 818 N N . GLN A 1 103 ? 8.303 7.997 -14.611 1.00 75.38 103 GLN A N 1
ATOM 819 C CA . GLN A 1 103 ? 9.710 7.749 -14.932 1.00 75.38 103 GLN A CA 1
ATOM 820 C C . GLN A 1 103 ? 9.894 6.495 -15.808 1.00 75.38 103 GLN A C 1
ATOM 822 O O . GLN A 1 103 ? 10.664 6.528 -16.766 1.00 75.38 103 GLN A O 1
ATOM 827 N N . VAL A 1 104 ? 9.143 5.420 -15.541 1.00 73.81 104 VAL A N 1
ATOM 828 C CA . VAL A 1 104 ? 9.133 4.193 -16.359 1.00 73.81 104 VAL A CA 1
ATOM 829 C C . VAL A 1 104 ? 8.637 4.506 -17.767 1.00 73.81 104 VAL A C 1
ATOM 831 O O . VAL A 1 104 ? 9.253 4.114 -18.752 1.00 73.81 104 VAL A O 1
ATOM 834 N N . SER A 1 105 ? 7.536 5.255 -17.866 1.00 71.88 105 SER A N 1
ATOM 835 C CA . SER A 1 105 ? 6.923 5.625 -19.150 1.00 71.88 105 SER A CA 1
ATOM 836 C C . SER A 1 105 ? 7.837 6.527 -19.984 1.00 71.88 105 SER A C 1
ATOM 838 O O . SER A 1 105 ? 7.804 6.487 -21.212 1.00 71.88 105 SER A O 1
ATOM 840 N N . ALA A 1 106 ? 8.688 7.314 -19.324 1.00 73.56 106 ALA A N 1
ATOM 841 C CA . ALA A 1 106 ? 9.710 8.135 -19.959 1.00 73.56 106 ALA A CA 1
ATOM 842 C C . ALA A 1 106 ? 10.960 7.344 -20.403 1.00 73.56 106 ALA A C 1
ATOM 844 O O . ALA A 1 106 ? 11.893 7.960 -20.908 1.00 73.56 106 ALA A O 1
ATOM 845 N N . HIS A 1 107 ? 10.982 6.009 -20.252 1.00 65.75 107 HIS A N 1
ATOM 846 C CA . HIS A 1 107 ? 12.109 5.134 -20.617 1.00 65.75 107 HIS A CA 1
ATOM 847 C C . HIS A 1 107 ? 13.428 5.542 -19.943 1.00 65.75 107 HIS A C 1
ATOM 849 O O . HIS A 1 107 ? 14.500 5.506 -20.539 1.00 65.75 107 HIS A O 1
ATOM 855 N N . SER A 1 108 ? 13.345 5.971 -18.684 1.00 59.94 108 SER A N 1
ATOM 856 C CA . SER A 1 108 ? 14.512 6.355 -17.897 1.00 59.94 108 SER A CA 1
ATOM 857 C C . SER A 1 108 ? 15.294 5.111 -17.453 1.00 59.94 108 SER A C 1
ATOM 859 O O . SER A 1 108 ? 14.856 4.417 -16.534 1.00 59.94 108 SER A O 1
ATOM 861 N N . ASP A 1 109 ? 16.485 4.885 -18.018 1.00 58.56 109 ASP A N 1
ATOM 862 C CA . ASP A 1 109 ? 17.409 3.803 -17.614 1.00 58.56 109 ASP A CA 1
ATOM 863 C C . ASP A 1 109 ? 17.747 3.831 -16.110 1.00 58.56 109 ASP A C 1
ATOM 865 O O . ASP A 1 109 ? 17.935 2.788 -15.486 1.00 58.56 109 ASP A O 1
ATOM 869 N N . SER A 1 110 ? 17.696 5.014 -15.482 1.00 58.31 110 SER A N 1
ATOM 870 C CA . SER A 1 110 ? 17.856 5.200 -14.028 1.00 58.31 110 SER A CA 1
ATOM 871 C C . SER A 1 110 ? 16.860 4.392 -13.184 1.00 58.31 110 SER A C 1
ATOM 873 O O . SER A 1 110 ? 17.074 4.237 -11.983 1.00 58.31 110 SER A O 1
ATOM 875 N N . LEU A 1 111 ? 15.755 3.919 -13.762 1.00 60.81 111 LEU A N 1
ATOM 876 C CA . LEU A 1 111 ? 14.695 3.259 -13.013 1.00 60.81 111 LEU A CA 1
ATOM 877 C C . LEU A 1 111 ? 14.882 1.740 -12.937 1.00 60.81 111 LEU A C 1
ATOM 879 O O . LEU A 1 111 ? 14.489 1.136 -11.941 1.00 60.81 111 LEU A O 1
ATOM 883 N N . ALA A 1 112 ? 15.551 1.134 -13.924 1.00 58.81 112 ALA A N 1
ATOM 884 C CA . ALA A 1 112 ? 15.940 -0.274 -13.864 1.00 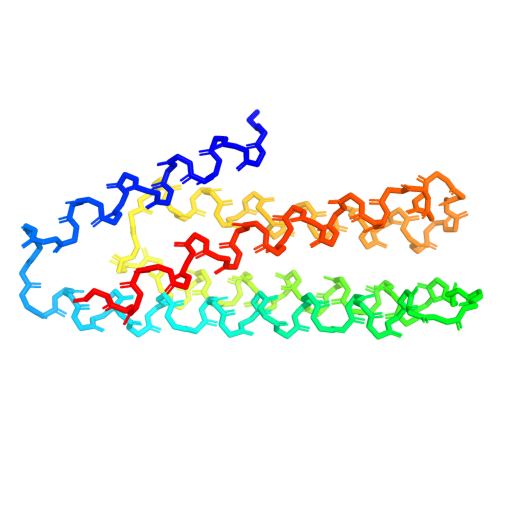58.81 112 ALA A CA 1
ATOM 885 C C . ALA A 1 112 ? 16.828 -0.562 -12.638 1.00 58.81 112 ALA A C 1
ATOM 887 O O . ALA A 1 112 ? 16.676 -1.595 -11.990 1.00 58.81 112 ALA A O 1
ATOM 888 N N . GLU A 1 113 ? 17.686 0.392 -12.271 1.00 63.38 113 GLU A N 1
ATOM 889 C CA . GLU A 1 113 ? 18.547 0.317 -11.085 1.00 63.38 113 GLU A CA 1
ATOM 890 C C . GLU A 1 113 ? 17.784 0.548 -9.767 1.00 63.38 113 GLU A C 1
ATOM 892 O O . GLU A 1 113 ? 18.192 0.050 -8.720 1.00 63.38 113 GLU A O 1
ATOM 897 N N . GLN A 1 114 ? 16.654 1.264 -9.803 1.00 66.44 114 GLN A N 1
ATOM 898 C CA . GLN A 1 114 ? 15.859 1.609 -8.614 1.00 66.44 114 GLN A CA 1
ATOM 899 C C . GLN A 1 114 ? 14.732 0.607 -8.321 1.00 66.44 114 GLN A C 1
ATOM 901 O O . GLN A 1 114 ? 14.252 0.535 -7.190 1.00 66.44 114 GLN A O 1
ATOM 906 N N . LEU A 1 115 ? 14.321 -0.203 -9.302 1.00 67.88 115 LEU A N 1
ATOM 907 C CA . LEU A 1 115 ? 13.260 -1.204 -9.141 1.00 67.88 115 LEU A CA 1
ATOM 908 C C . LEU A 1 115 ? 13.499 -2.219 -8.015 1.00 67.88 115 LEU A C 1
ATOM 910 O O . LEU A 1 115 ? 12.553 -2.473 -7.263 1.00 67.88 115 LEU A O 1
ATOM 914 N N . PRO A 1 116 ? 14.708 -2.794 -7.848 1.00 68.75 116 PRO A N 1
ATOM 915 C CA . PRO A 1 116 ? 14.973 -3.714 -6.746 1.00 68.75 116 PRO A CA 1
ATOM 916 C C . PRO A 1 116 ? 14.785 -3.041 -5.384 1.00 68.75 116 PRO A C 1
ATOM 918 O O . PRO A 1 116 ? 14.131 -3.599 -4.505 1.00 68.75 116 PRO A O 1
ATOM 921 N N . GLN A 1 117 ? 15.274 -1.805 -5.244 1.00 69.62 117 GLN A N 1
ATOM 922 C CA . GLN A 1 117 ? 15.123 -1.021 -4.021 1.00 69.62 117 GLN A CA 1
ATOM 923 C C . GLN A 1 117 ? 13.643 -0.738 -3.721 1.00 69.62 117 GLN A C 1
ATOM 925 O O . GLN A 1 117 ? 13.190 -0.919 -2.594 1.00 69.62 117 GLN A O 1
ATOM 930 N N . TRP A 1 118 ? 12.855 -0.382 -4.735 1.00 68.44 118 TRP A N 1
ATOM 931 C CA . TRP A 1 118 ? 11.414 -0.160 -4.585 1.00 68.44 118 TRP A CA 1
ATOM 932 C C . TRP A 1 118 ? 10.657 -1.425 -4.181 1.00 68.44 118 TRP A C 1
ATOM 934 O O . TRP A 1 118 ? 9.751 -1.374 -3.346 1.00 68.44 118 TRP A O 1
ATOM 944 N N . ALA A 1 119 ? 11.019 -2.572 -4.758 1.00 69.00 119 ALA A N 1
ATOM 945 C CA . ALA A 1 119 ? 10.427 -3.851 -4.394 1.00 69.00 119 ALA A CA 1
ATOM 946 C C . ALA A 1 119 ? 10.724 -4.207 -2.927 1.00 69.00 119 ALA A C 1
ATOM 948 O O . ALA A 1 119 ? 9.815 -4.636 -2.213 1.00 69.00 119 ALA A O 1
ATOM 949 N N . GLU A 1 120 ? 11.954 -3.982 -2.454 1.00 69.81 120 GLU A N 1
ATOM 950 C CA . GLU A 1 120 ? 12.330 -4.169 -1.045 1.00 69.81 120 GLU A CA 1
ATOM 951 C C . GLU A 1 120 ? 11.589 -3.212 -0.104 1.00 69.81 120 GLU A C 1
ATOM 953 O O . GLU A 1 120 ? 11.109 -3.612 0.960 1.00 69.81 120 GLU A O 1
ATOM 958 N N . GLU A 1 121 ? 11.445 -1.953 -0.504 1.00 70.00 121 GLU A N 1
ATOM 959 C CA . GLU A 1 121 ? 10.744 -0.922 0.255 1.00 70.00 121 GLU A CA 1
ATOM 960 C C . GLU A 1 121 ? 9.246 -1.241 0.420 1.00 70.00 121 GLU A C 1
ATOM 962 O O . GLU A 1 121 ? 8.702 -1.192 1.532 1.00 70.00 121 GLU A O 1
ATOM 967 N N . LEU A 1 122 ? 8.582 -1.650 -0.665 1.00 71.00 122 LEU A N 1
ATOM 968 C CA . LEU A 1 122 ? 7.182 -2.082 -0.658 1.00 71.00 122 LEU A CA 1
ATOM 969 C C . LEU A 1 122 ? 6.984 -3.389 0.121 1.00 71.00 122 LEU A C 1
ATOM 971 O O . LEU A 1 122 ? 6.017 -3.517 0.877 1.00 71.00 122 LEU A O 1
ATOM 975 N N . GLU A 1 123 ? 7.911 -4.340 -0.001 1.00 72.00 123 GLU A N 1
ATOM 976 C CA . GLU A 1 123 ? 7.939 -5.561 0.811 1.00 72.00 123 GLU A CA 1
ATOM 977 C C . GLU A 1 123 ? 8.066 -5.217 2.304 1.00 72.00 123 GLU A C 1
ATOM 979 O O . GLU A 1 123 ? 7.396 -5.807 3.159 1.00 72.00 123 GLU A O 1
ATOM 984 N N . GLY A 1 124 ? 8.877 -4.209 2.624 1.00 69.44 124 GLY A N 1
ATOM 985 C CA . GLY A 1 124 ? 9.068 -3.713 3.974 1.00 69.44 124 GLY A CA 1
ATOM 986 C C . GLY A 1 124 ? 7.815 -3.093 4.592 1.00 69.44 124 GLY A C 1
ATOM 987 O O . GLY A 1 124 ? 7.570 -3.299 5.786 1.00 69.44 124 GLY A O 1
ATOM 988 N N . LEU A 1 125 ? 7.021 -2.376 3.795 1.00 67.81 125 LEU A N 1
ATOM 989 C CA . LEU A 1 125 ? 5.718 -1.824 4.184 1.00 67.81 125 LEU A CA 1
ATOM 990 C C . LEU A 1 125 ? 4.651 -2.915 4.311 1.00 67.81 125 LEU A C 1
ATOM 992 O O . LEU A 1 125 ? 3.911 -2.939 5.295 1.00 67.81 125 LEU A O 1
ATOM 996 N N . LYS A 1 126 ? 4.621 -3.868 3.370 1.00 74.38 126 LYS A N 1
ATOM 997 C CA . LYS A 1 126 ? 3.743 -5.045 3.426 1.00 74.38 126 LYS A CA 1
ATOM 998 C C . LYS A 1 126 ? 3.937 -5.816 4.730 1.00 74.38 126 LYS A C 1
ATOM 1000 O O . LYS A 1 126 ? 2.957 -6.180 5.366 1.00 74.38 126 LYS A O 1
ATOM 1005 N N . ARG A 1 127 ? 5.184 -6.052 5.156 1.00 71.31 127 ARG A N 1
ATOM 1006 C CA . ARG A 1 127 ? 5.478 -6.741 6.427 1.00 71.31 127 ARG A CA 1
ATOM 1007 C C . ARG A 1 127 ? 4.981 -5.959 7.640 1.00 71.31 127 ARG A C 1
ATOM 1009 O O . ARG A 1 127 ? 4.357 -6.556 8.507 1.00 71.31 127 ARG A O 1
ATOM 1016 N N . ALA A 1 128 ? 5.188 -4.642 7.662 1.00 65.81 128 ALA A N 1
ATOM 1017 C CA . ALA A 1 128 ? 4.707 -3.793 8.751 1.00 65.81 128 ALA A CA 1
ATOM 1018 C C . ALA A 1 128 ? 3.173 -3.836 8.877 1.00 65.81 128 ALA A C 1
ATOM 1020 O O . ALA A 1 128 ? 2.664 -3.895 9.988 1.00 65.81 128 ALA A O 1
ATOM 1021 N N . LEU A 1 129 ? 2.447 -3.877 7.752 1.00 65.81 129 LEU A N 1
ATOM 1022 C CA . LEU A 1 129 ? 0.992 -4.093 7.691 1.00 65.81 129 LEU A CA 1
ATOM 1023 C C . LEU A 1 129 ? 0.571 -5.528 8.066 1.00 65.81 129 LEU A C 1
ATOM 1025 O O . LEU A 1 129 ? -0.439 -5.733 8.740 1.00 65.81 129 LEU A O 1
ATOM 1029 N N . GLY A 1 130 ? 1.372 -6.515 7.663 1.00 62.62 130 GLY A N 1
ATOM 1030 C CA . GLY A 1 130 ? 1.209 -7.938 7.963 1.00 62.62 130 GLY A CA 1
ATOM 1031 C C . GLY A 1 130 ? 1.368 -8.292 9.455 1.00 62.62 130 GLY A C 1
ATOM 1032 O O . GLY A 1 130 ? 0.822 -9.270 9.962 1.00 62.62 130 GLY A O 1
ATOM 1033 N N . GLU A 1 131 ? 2.099 -7.485 10.213 1.00 65.31 131 GLU A N 1
ATOM 1034 C CA . GLU A 1 131 ? 2.180 -7.643 11.669 1.00 65.31 131 GLU A CA 1
ATOM 1035 C C . GLU A 1 131 ? 0.888 -7.169 12.363 1.00 65.31 131 GLU A C 1
ATOM 1037 O O . GLU A 1 131 ? 0.516 -7.701 13.404 1.00 65.31 131 GLU A O 1
ATOM 1042 N N . ILE A 1 132 ? 0.136 -6.251 11.745 1.00 58.31 132 ILE A N 1
ATOM 1043 C CA . ILE A 1 132 ? -1.062 -5.609 12.321 1.00 58.31 132 ILE A CA 1
ATOM 1044 C C . ILE A 1 132 ? -2.261 -6.549 12.367 1.00 58.31 132 ILE A C 1
ATOM 1046 O O . ILE A 1 132 ? -2.984 -6.596 13.354 1.00 58.31 132 ILE A O 1
ATOM 1050 N N . HIS A 1 133 ? -2.511 -7.286 11.283 1.00 51.84 133 HIS A N 1
ATOM 1051 C CA . HIS A 1 133 ? -3.682 -8.165 11.179 1.00 51.84 133 HIS A CA 1
ATOM 1052 C C . HIS A 1 133 ? -3.517 -9.506 11.915 1.00 51.84 133 HIS A C 1
ATOM 1054 O O . HIS A 1 133 ? -4.503 -10.237 12.048 1.00 51.84 133 HIS A O 1
ATOM 1060 N N . ARG A 1 134 ? -2.290 -9.839 12.344 1.00 55.84 134 ARG A N 1
ATOM 1061 C CA . ARG A 1 134 ? -1.971 -11.017 13.168 1.00 55.84 134 ARG A CA 1
ATOM 1062 C C . ARG A 1 134 ? -2.141 -10.762 14.675 1.00 55.84 134 ARG A C 1
ATOM 1064 O O . ARG A 1 134 ? -2.084 -11.728 15.431 1.00 55.84 134 ARG A O 1
ATOM 1071 N N . LEU A 1 135 ? -2.367 -9.506 15.079 1.00 49.16 135 LEU A N 1
ATOM 1072 C CA . LEU A 1 135 ? -2.729 -9.067 16.436 1.00 49.16 135 LEU A CA 1
ATOM 1073 C C . LEU A 1 135 ? -4.262 -8.974 16.611 1.00 49.16 135 LEU A C 1
ATOM 1075 O O . LEU A 1 135 ? -4.757 -9.327 17.700 1.00 49.16 135 LEU A O 1
#

Radius of gyration: 15.32 Å; chains: 1; bounding box: 35×24×44 Å

Secondary structure (DSSP, 8-state):
--HHHHHHHHHHHHHHHTTS-HHHHHHHHHHHHHHHHHHHHHHHHHHHHHSSS---HHHHHHHHHHHHHHHHHHHHHHTTTS-HHHHHHHHHHHHHHHHHHHHHHTT-GGGTTTHHHHHHHHHHHHHHHHHHTT-

Sequence (135 aa):
MDIEGLRQIFRFEVSRYAYTDEERKLKLRKAYRQIEATLRETVRQLQLSGGGGYIPYGPLAEVLAQSARQLAGELDRYRSALSPEMVRALAKLSAQLSQAQQQVSAHSDSLAEQLPQWAEELEGLKRALGEIHRL